Protein AF-A0A6A3GBG6-F1 (afdb_monomer)

Secondary structure (DSSP, 8-state):
------------------------------------------SS--EEEEEEE--TT---TT-SEEEEEEEEEPTT--EEETTPPTT-EEEE-SEEEE-----SS-SEEEEEES-EEEES-EEE--HHHHHTT-SSS----SEEEEEEES--

Sequence (152 aa):
MKFLSTVLAAFALIAATANGSPMLRMEAEGKSKSQQQTQQSSTSSSACNLSGTYKAGTDISSCSSVTIGSLTVPAGVTLDLSKAKSGATITFTGTTTFGTQKWADPLVLLGGSNLSVKGSGTLDGQGAWYWKQGQSIARPVFFRLQNVASST

pLDDT: mean 82.6, std 22.79, range [30.69, 98.75]

Radius of gyration: 26.68 Å; Cα contacts (8 Å, |Δi|>4): 269; chains: 1; bounding box: 63×66×61 Å

Solvent-accessible surface area (backbone atoms only — not comparable to full-atom values): 9528 Å² total; per-residue (Å²): 133,91,81,88,82,89,82,90,79,89,82,82,91,80,90,80,91,79,91,79,86,88,81,85,78,88,80,89,82,87,87,87,85,83,89,81,88,79,92,77,87,85,74,100,60,47,72,40,79,47,56,51,70,58,60,84,85,62,85,46,52,77,22,41,28,38,38,35,34,48,26,35,35,50,54,89,46,49,54,67,41,47,56,37,25,69,59,14,37,38,35,33,63,27,50,33,36,42,43,83,58,79,36,75,62,38,45,28,36,39,23,36,35,41,32,38,62,49,67,85,34,47,80,41,70,55,60,70,70,54,62,76,66,53,83,94,56,57,63,46,45,67,72,41,79,46,80,65,39,84,54,82

Structure (mmCIF, N/CA/C/O backbone):
data_AF-A0A6A3GBG6-F1
#
_entry.id   AF-A0A6A3GBG6-F1
#
loop_
_atom_site.group_PDB
_atom_site.id
_atom_site.type_symbol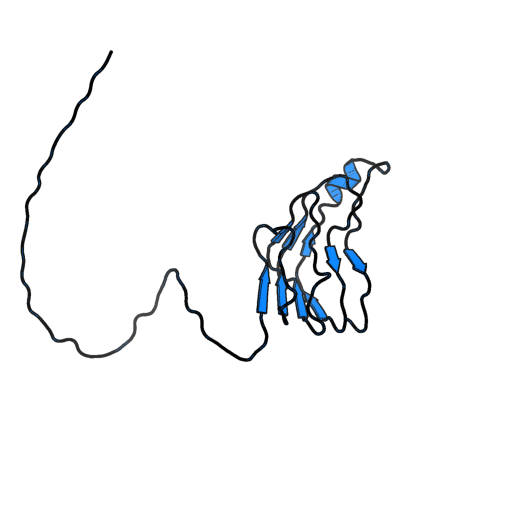
_atom_site.label_atom_id
_atom_site.label_alt_id
_atom_site.label_comp_id
_atom_site.label_asym_id
_atom_site.label_entity_id
_atom_site.label_seq_id
_atom_site.pdbx_PDB_ins_code
_atom_site.Cartn_x
_atom_site.Cartn_y
_atom_site.Cartn_z
_atom_site.occupancy
_atom_site.B_iso_or_equiv
_atom_site.auth_seq_id
_atom_site.auth_comp_id
_atom_site.auth_asym_id
_atom_site.auth_atom_id
_atom_site.pdbx_PDB_model_num
ATOM 1 N N . MET A 1 1 ? -46.906 36.447 -8.304 1.00 40.81 1 MET A N 1
ATOM 2 C CA . MET A 1 1 ? -47.021 37.481 -9.351 1.00 40.81 1 MET A CA 1
ATOM 3 C C . MET A 1 1 ? -45.756 37.454 -10.193 1.00 40.81 1 MET A C 1
ATOM 5 O O . MET A 1 1 ? -44.675 37.370 -9.630 1.00 40.81 1 MET A O 1
ATOM 9 N N . LYS A 1 2 ? -45.919 37.435 -11.519 1.00 45.91 2 LYS A N 1
ATOM 10 C CA . LYS A 1 2 ? -44.868 37.651 -12.525 1.00 45.91 2 LYS A CA 1
ATOM 11 C C . LYS A 1 2 ? -44.296 39.053 -12.362 1.00 45.91 2 LYS A C 1
ATOM 13 O O . LYS A 1 2 ? -45.123 39.946 -12.291 1.00 45.91 2 LYS A O 1
ATOM 18 N N . PHE A 1 3 ? -42.979 39.235 -12.474 1.00 46.62 3 PHE A N 1
ATOM 19 C CA . PHE A 1 3 ? -42.400 40.387 -13.178 1.00 46.62 3 PHE A CA 1
ATOM 20 C C . PHE A 1 3 ? -41.075 39.981 -13.836 1.00 46.62 3 PHE A C 1
ATOM 22 O O . PHE A 1 3 ? -40.112 39.604 -13.176 1.00 46.62 3 PHE A O 1
ATOM 29 N N . LEU A 1 4 ? -41.095 40.007 -15.167 1.00 52.97 4 LEU A N 1
ATOM 30 C CA . LEU A 1 4 ? -39.937 40.028 -16.051 1.00 52.97 4 LEU A CA 1
ATOM 31 C C . LEU A 1 4 ? -39.414 41.469 -16.098 1.00 52.97 4 LEU A C 1
ATOM 33 O O . LEU A 1 4 ? -40.222 42.382 -16.262 1.00 52.97 4 LEU A O 1
ATOM 37 N N . SER A 1 5 ? -38.097 41.667 -16.068 1.00 50.19 5 SER A N 1
ATOM 38 C CA . SER A 1 5 ? -37.482 42.900 -16.575 1.00 50.19 5 SER A CA 1
ATOM 39 C C . SER A 1 5 ? -36.152 42.598 -17.259 1.00 50.19 5 SER A C 1
ATOM 41 O O . SER A 1 5 ? -35.123 42.380 -16.630 1.00 50.19 5 SER A O 1
ATOM 43 N N . THR A 1 6 ? -36.222 42.584 -18.585 1.00 54.91 6 THR A N 1
ATOM 44 C CA . THR A 1 6 ? -35.144 42.762 -19.559 1.00 54.91 6 THR A CA 1
ATOM 45 C C . THR A 1 6 ? -34.595 44.186 -19.514 1.00 54.91 6 THR A C 1
ATOM 47 O O . THR A 1 6 ? -35.384 45.128 -19.572 1.00 54.91 6 THR A O 1
ATOM 50 N N . VAL A 1 7 ? -33.269 44.350 -19.551 1.00 60.38 7 VAL A N 1
ATOM 51 C CA . VAL A 1 7 ? -32.638 45.568 -20.082 1.00 60.38 7 VAL A CA 1
ATOM 52 C C . VAL A 1 7 ? -31.516 45.176 -21.038 1.00 60.38 7 VAL A C 1
ATOM 54 O O . VAL A 1 7 ? -30.558 44.496 -20.681 1.00 60.38 7 VAL A O 1
ATOM 57 N N . LEU A 1 8 ? -31.715 45.611 -22.277 1.00 51.16 8 LEU A N 1
ATOM 58 C CA . LEU A 1 8 ? -30.804 45.617 -23.409 1.00 51.16 8 LEU A CA 1
ATOM 59 C C . LEU A 1 8 ? -29.840 46.801 -23.247 1.00 51.16 8 LEU A C 1
ATOM 61 O O . LEU A 1 8 ? -30.295 47.934 -23.108 1.00 51.16 8 LEU A O 1
ATOM 65 N N . ALA A 1 9 ? -28.532 46.561 -23.313 1.00 57.28 9 ALA A N 1
ATOM 66 C CA . ALA A 1 9 ? -27.540 47.619 -23.476 1.00 57.28 9 ALA A CA 1
ATOM 67 C C . ALA A 1 9 ? -26.606 47.249 -24.632 1.00 57.28 9 ALA A C 1
ATOM 69 O O . ALA A 1 9 ? -25.779 46.347 -24.527 1.00 57.28 9 ALA A O 1
ATOM 70 N N . ALA A 1 10 ? -26.798 47.936 -25.756 1.00 56.72 10 ALA A N 1
ATOM 71 C CA . ALA A 1 10 ? -25.887 47.949 -26.887 1.00 56.72 10 ALA A CA 1
ATOM 72 C C . ALA A 1 10 ? -24.666 48.812 -26.543 1.00 56.72 10 ALA A C 1
ATOM 74 O O . ALA A 1 10 ? -24.840 49.916 -26.033 1.00 56.72 10 ALA A O 1
ATOM 75 N N . PHE A 1 11 ? -23.456 48.351 -26.865 1.00 55.06 11 PHE A N 1
ATOM 76 C CA . PHE A 1 11 ? -22.273 49.211 -26.918 1.00 55.06 11 PHE A CA 1
ATOM 77 C C . PHE A 1 11 ? -21.372 48.856 -28.105 1.00 55.06 11 PHE A C 1
ATOM 79 O O . PHE A 1 11 ? -21.305 47.712 -28.547 1.00 55.06 11 PHE A O 1
ATOM 86 N N . ALA A 1 12 ? -20.785 49.919 -28.648 1.00 56.94 12 ALA A N 1
ATOM 87 C CA . ALA A 1 12 ? -20.337 50.120 -30.017 1.00 56.94 12 ALA A CA 1
ATOM 88 C C . ALA A 1 12 ? -19.118 49.301 -30.473 1.00 56.94 12 ALA A C 1
ATOM 90 O O . ALA A 1 12 ? -18.232 48.962 -29.690 1.00 56.94 12 ALA A O 1
ATOM 91 N N . LEU A 1 13 ? -19.046 49.103 -31.795 1.00 49.81 13 LEU A N 1
ATOM 92 C CA . LEU A 1 13 ? -17.820 48.753 -32.508 1.00 49.81 13 LEU A CA 1
ATOM 93 C C . LEU A 1 13 ? -16.811 49.904 -32.428 1.00 49.81 13 LEU A C 1
ATOM 95 O O . LEU A 1 13 ? -17.133 51.039 -32.778 1.00 49.81 13 LEU A O 1
ATOM 99 N N . ILE A 1 14 ? -15.566 49.575 -32.089 1.00 60.28 14 ILE A N 1
ATOM 100 C CA . ILE A 1 14 ? -14.400 50.396 -32.413 1.00 60.28 14 ILE A CA 1
ATOM 101 C C . ILE A 1 14 ? -13.452 49.510 -33.217 1.00 60.28 14 ILE A C 1
ATOM 103 O O . ILE A 1 14 ? -12.902 48.537 -32.705 1.00 60.28 14 ILE A O 1
ATOM 107 N N . ALA A 1 15 ? -13.302 49.839 -34.497 1.00 57.38 15 ALA A N 1
ATOM 108 C CA . ALA A 1 15 ? -12.241 49.324 -35.342 1.00 57.38 15 ALA A CA 1
ATOM 109 C C . ALA A 1 15 ? -11.001 50.205 -35.154 1.00 57.38 15 ALA A C 1
ATOM 111 O O . ALA A 1 15 ? -11.083 51.424 -35.288 1.00 57.38 15 ALA A O 1
ATOM 112 N N . ALA A 1 16 ? -9.855 49.586 -34.887 1.00 60.31 16 ALA A N 1
ATOM 113 C CA . ALA A 1 16 ? -8.558 50.230 -35.023 1.00 60.31 16 ALA A CA 1
ATOM 114 C C . ALA A 1 16 ? -7.601 49.258 -35.717 1.00 60.31 16 ALA A C 1
ATOM 116 O O . ALA A 1 16 ? -7.248 48.206 -35.188 1.00 60.31 16 ALA A O 1
ATOM 117 N N . THR A 1 17 ? -7.223 49.612 -36.941 1.00 59.56 17 THR A N 1
ATOM 118 C CA . THR A 1 17 ? -6.163 48.979 -37.719 1.00 59.56 17 THR A CA 1
ATOM 119 C C . THR A 1 17 ? -4.814 49.496 -37.233 1.00 59.56 17 THR A C 1
ATOM 121 O O . THR A 1 17 ? -4.572 50.701 -37.285 1.00 59.56 17 THR A O 1
ATOM 124 N N . ALA A 1 18 ? -3.911 48.603 -36.842 1.00 56.75 18 ALA A N 1
ATOM 125 C CA . ALA A 1 18 ? -2.492 48.918 -36.739 1.00 56.75 18 ALA A CA 1
ATOM 126 C C . ALA A 1 18 ? -1.695 47.803 -37.418 1.00 56.75 18 ALA A C 1
ATOM 128 O O . ALA A 1 18 ? -1.544 46.704 -36.891 1.00 56.75 18 ALA A O 1
ATOM 129 N N . ASN A 1 19 ? -1.221 48.103 -38.627 1.00 64.25 19 ASN A N 1
ATOM 130 C CA . ASN A 1 19 ? -0.171 47.350 -39.294 1.00 64.25 19 ASN A CA 1
ATOM 131 C C . ASN A 1 19 ? 1.161 47.816 -38.699 1.00 64.25 19 ASN A C 1
ATOM 133 O O . ASN A 1 19 ? 1.519 48.985 -38.827 1.00 64.25 19 ASN A O 1
ATOM 137 N N . GLY A 1 20 ? 1.880 46.911 -38.044 1.00 47.19 20 GLY A N 1
ATOM 138 C CA . GLY A 1 20 ? 3.190 47.191 -37.472 1.00 47.19 20 GLY A CA 1
ATOM 139 C C . GLY A 1 20 ? 3.912 45.900 -37.112 1.00 47.19 20 GLY A C 1
ATOM 140 O O . GLY A 1 20 ? 3.812 45.422 -35.992 1.00 47.19 20 GLY A O 1
ATOM 141 N N . SER A 1 21 ? 4.629 45.323 -38.075 1.00 59.69 21 SER A N 1
ATOM 142 C CA . SER A 1 21 ? 5.789 44.456 -37.816 1.00 59.69 21 SER A CA 1
ATOM 143 C C . SER A 1 21 ? 7.024 45.343 -37.976 1.00 59.69 21 SER A C 1
ATOM 145 O O . SER A 1 21 ? 7.061 46.080 -38.965 1.00 59.69 21 SER A O 1
ATOM 147 N N . PRO A 1 22 ? 7.999 45.346 -37.044 1.00 55.00 22 PRO A N 1
ATOM 148 C CA . PRO A 1 22 ? 8.891 44.194 -36.853 1.00 55.00 22 PRO A CA 1
ATOM 149 C C . PRO A 1 22 ? 9.391 43.990 -35.399 1.00 55.00 22 PRO A C 1
ATOM 151 O O . PRO A 1 22 ? 9.714 44.945 -34.706 1.00 55.00 22 PRO A O 1
ATOM 154 N N . MET A 1 23 ? 9.563 42.745 -34.949 1.00 44.06 23 MET A N 1
ATOM 155 C CA . MET A 1 23 ? 10.331 42.394 -33.732 1.00 44.06 23 MET A CA 1
ATOM 156 C C . MET A 1 23 ? 11.042 41.065 -34.034 1.00 44.06 23 MET A C 1
ATOM 158 O O . MET A 1 23 ? 10.382 40.060 -34.272 1.00 44.06 23 MET A O 1
ATOM 162 N N . LEU A 1 24 ? 12.342 41.026 -34.350 1.00 42.78 24 LEU A N 1
ATOM 163 C CA . LEU A 1 24 ? 13.504 41.145 -33.454 1.00 42.78 24 LEU A CA 1
ATOM 164 C C . LEU A 1 24 ? 13.379 40.332 -32.150 1.00 42.78 24 LEU A C 1
ATOM 166 O O . LEU A 1 24 ? 12.814 40.789 -31.171 1.00 42.78 24 LEU A O 1
ATOM 170 N N . ARG A 1 25 ? 13.977 39.132 -32.212 1.00 40.09 25 ARG A N 1
ATOM 171 C CA . ARG A 1 25 ? 15.044 38.598 -31.338 1.00 40.09 25 ARG A CA 1
ATOM 172 C C . ARG A 1 25 ? 14.785 38.483 -29.819 1.00 40.09 25 ARG A C 1
ATOM 174 O O . ARG A 1 25 ? 14.626 39.477 -29.130 1.00 40.09 25 ARG A O 1
ATOM 181 N N . MET A 1 26 ? 14.883 37.221 -29.362 1.00 46.47 26 MET A N 1
ATOM 182 C CA . MET A 1 26 ? 15.405 36.698 -28.074 1.00 46.47 26 MET A CA 1
ATOM 183 C C . MET A 1 26 ? 15.961 37.775 -27.120 1.00 46.47 26 MET A C 1
ATOM 185 O O . MET A 1 26 ? 16.794 38.573 -27.532 1.00 46.47 26 MET A O 1
ATOM 189 N N . GLU A 1 27 ? 15.613 37.817 -25.835 1.00 44.88 27 GLU A N 1
ATOM 190 C CA . GLU A 1 27 ? 15.831 36.766 -24.838 1.00 44.88 27 GLU A CA 1
ATOM 191 C C . GLU A 1 27 ? 15.215 37.197 -23.488 1.00 44.88 27 GLU A C 1
ATOM 193 O O . GLU A 1 27 ? 15.070 38.387 -23.223 1.00 44.88 27 GLU A O 1
ATOM 198 N N . ALA A 1 28 ? 14.977 36.201 -22.631 1.00 49.69 28 ALA A N 1
ATOM 199 C CA . ALA A 1 28 ? 14.903 36.276 -21.170 1.00 49.69 28 ALA A CA 1
ATOM 200 C C . ALA A 1 28 ? 13.764 37.080 -20.505 1.00 49.69 28 ALA A C 1
ATOM 202 O O . ALA A 1 28 ? 13.912 38.249 -20.166 1.00 49.69 28 ALA A O 1
ATOM 203 N N . GLU A 1 29 ? 12.720 36.357 -20.085 1.00 35.56 29 GLU A N 1
ATOM 204 C CA . GLU A 1 29 ? 12.050 36.647 -18.814 1.00 35.56 29 GLU A CA 1
ATOM 205 C C . GLU A 1 29 ? 11.916 35.377 -17.972 1.00 35.56 29 GLU A C 1
ATOM 207 O O . GLU A 1 29 ? 11.398 34.343 -18.398 1.00 35.56 29 GLU A O 1
ATOM 212 N N . GLY A 1 30 ? 12.413 35.476 -16.741 1.00 41.53 30 GLY A N 1
ATOM 213 C CA . GLY A 1 30 ? 12.043 34.585 -15.663 1.00 41.53 30 GLY A CA 1
ATOM 214 C C . GLY A 1 30 ? 10.716 35.011 -15.036 1.00 41.53 30 GLY A C 1
ATOM 215 O O . GLY A 1 30 ? 10.413 36.195 -14.942 1.00 41.53 30 GLY A O 1
ATOM 216 N N . LYS A 1 31 ? 10.035 34.002 -14.479 1.00 33.22 31 LYS A N 1
ATOM 217 C CA . LYS A 1 31 ? 8.998 34.038 -13.430 1.00 33.22 31 LYS A CA 1
ATOM 218 C C . LYS A 1 31 ? 7.535 33.822 -13.868 1.00 33.22 31 LYS A C 1
ATOM 220 O O . LYS A 1 31 ? 6.800 34.735 -14.197 1.00 33.22 31 LYS A O 1
ATOM 225 N N . SER A 1 32 ? 7.104 32.607 -13.513 1.00 34.56 32 SER A N 1
ATOM 226 C CA . SER A 1 32 ? 5.818 32.221 -12.905 1.00 34.56 32 SER A CA 1
ATOM 227 C C . SER A 1 32 ? 4.573 31.945 -13.752 1.00 34.56 32 SER A C 1
ATOM 229 O O . SER A 1 32 ? 3.994 32.822 -14.374 1.00 34.56 32 SER A O 1
ATOM 231 N N . LYS A 1 33 ? 4.056 30.750 -13.420 1.00 34.00 33 LYS A N 1
ATOM 232 C CA . LYS A 1 33 ? 2.660 30.308 -13.274 1.00 34.00 33 LYS A CA 1
ATOM 233 C C . LYS A 1 33 ? 1.962 29.666 -14.485 1.00 34.00 33 LYS A C 1
ATOM 235 O O . LYS A 1 33 ? 1.479 30.331 -15.384 1.00 34.00 33 LYS A O 1
ATOM 240 N N . SER A 1 34 ? 1.758 28.355 -14.293 1.00 30.69 34 SER A N 1
ATOM 241 C CA . SER A 1 34 ? 0.496 27.616 -14.472 1.00 30.69 34 SER A CA 1
ATOM 242 C C . SER A 1 34 ? 0.169 26.998 -15.836 1.00 30.69 34 SER A C 1
ATOM 244 O O . SER A 1 34 ? -0.208 27.686 -16.769 1.00 30.69 34 SER A O 1
ATOM 246 N N . GLN A 1 35 ? 0.149 25.657 -15.801 1.00 38.81 35 GLN A N 1
ATOM 247 C CA . GLN A 1 35 ? -0.738 24.713 -16.502 1.00 38.81 35 GLN A CA 1
ATOM 248 C C . GLN A 1 35 ? -0.707 24.666 -18.042 1.00 38.81 35 GLN A C 1
ATOM 250 O O . GLN A 1 35 ? -1.284 25.506 -18.712 1.00 38.81 35 GLN A O 1
ATOM 255 N N . GLN A 1 36 ? -0.183 23.558 -18.586 1.00 30.84 36 GLN A N 1
ATOM 256 C CA . GLN A 1 36 ? -0.962 22.436 -19.159 1.00 30.84 36 GLN A CA 1
ATOM 257 C C . GLN A 1 36 ? -0.177 21.718 -20.281 1.00 30.84 36 GLN A C 1
ATOM 259 O O . GLN A 1 36 ? 0.315 22.348 -21.203 1.00 30.84 36 GLN A O 1
ATOM 264 N N . GLN A 1 37 ? -0.108 20.382 -20.168 1.00 46.97 37 GLN A N 1
ATOM 265 C CA . GLN A 1 37 ? 0.243 19.364 -21.180 1.00 46.97 37 GLN A CA 1
ATOM 266 C C . GLN A 1 37 ? 1.516 19.530 -22.032 1.00 46.97 37 GLN A C 1
ATOM 268 O O . GLN A 1 37 ? 1.570 20.308 -22.978 1.00 46.97 37 GLN A O 1
ATOM 273 N N . THR A 1 38 ? 2.451 18.586 -21.869 1.00 30.80 38 THR A N 1
ATOM 274 C CA . THR A 1 38 ? 3.191 18.044 -23.021 1.00 30.80 38 THR A CA 1
ATOM 275 C C . THR A 1 38 ? 3.568 16.583 -22.770 1.00 30.80 38 THR A C 1
ATOM 277 O O . THR A 1 38 ? 4.261 16.254 -21.810 1.00 30.80 38 THR A O 1
ATOM 280 N N . GLN A 1 39 ? 3.055 15.699 -23.628 1.00 64.75 39 GLN A N 1
ATOM 281 C CA . GLN A 1 39 ? 3.606 14.368 -23.872 1.00 64.75 39 GLN A CA 1
ATOM 282 C C . GLN A 1 39 ? 5.015 14.529 -24.453 1.00 64.75 39 GLN A C 1
ATOM 284 O O . GLN A 1 39 ? 5.149 15.218 -25.459 1.00 64.75 39 GLN A O 1
ATOM 289 N N . GLN A 1 40 ? 6.034 13.855 -23.905 1.00 46.06 40 GLN A N 1
ATOM 290 C CA . GLN A 1 40 ? 7.222 13.531 -24.701 1.00 46.06 40 GLN A CA 1
ATOM 291 C C . GLN A 1 40 ? 7.936 12.253 -24.221 1.00 46.06 40 GLN A C 1
ATOM 293 O O . GLN A 1 40 ? 8.510 12.189 -23.138 1.00 46.06 40 GLN A O 1
ATOM 298 N N . SER A 1 41 ? 7.828 11.244 -25.086 1.00 49.19 41 SER A N 1
ATOM 299 C CA . SER A 1 41 ? 8.601 10.012 -25.316 1.00 49.19 41 SER A CA 1
ATOM 300 C C . SER A 1 41 ? 10.114 10.119 -25.029 1.00 49.19 41 SER A C 1
ATOM 302 O O . SER A 1 41 ? 10.671 11.200 -25.144 1.00 49.19 41 SER A O 1
ATOM 304 N N . SER A 1 42 ? 10.921 9.080 -24.779 1.00 44.22 42 SER A N 1
ATOM 305 C CA . SER A 1 42 ? 10.753 7.632 -24.600 1.00 44.22 42 SER A CA 1
ATOM 306 C C . SER A 1 42 ? 12.135 7.037 -24.280 1.00 44.22 42 SER A C 1
ATOM 308 O O . SER A 1 42 ? 13.023 7.085 -25.127 1.00 44.22 42 SER A O 1
ATOM 310 N N . THR A 1 43 ? 12.262 6.376 -23.132 1.00 39.09 43 THR A N 1
ATOM 311 C CA . THR A 1 43 ? 13.064 5.151 -22.983 1.00 39.09 43 THR A CA 1
ATOM 312 C C . THR A 1 43 ? 12.109 4.171 -22.308 1.00 39.09 43 THR A C 1
ATOM 314 O O . THR A 1 43 ? 11.521 4.504 -21.283 1.00 39.09 43 THR A O 1
ATOM 317 N N . SER A 1 44 ? 11.798 3.051 -22.961 1.00 54.09 44 SER A N 1
ATOM 318 C CA . SER A 1 44 ? 10.568 2.266 -22.772 1.00 54.09 44 SER A CA 1
ATOM 319 C C . SER A 1 44 ? 10.436 1.583 -21.400 1.00 54.09 44 SER A C 1
ATOM 321 O O . SER A 1 44 ? 10.652 0.379 -21.256 1.00 54.09 44 SER A O 1
ATOM 323 N N . SER A 1 45 ? 10.018 2.355 -20.401 1.00 59.53 45 SER A N 1
ATOM 324 C CA . SER A 1 45 ? 9.605 1.903 -19.077 1.00 59.53 45 SER A CA 1
ATOM 325 C C . SER A 1 45 ? 8.431 2.790 -18.622 1.00 59.53 45 SER A C 1
A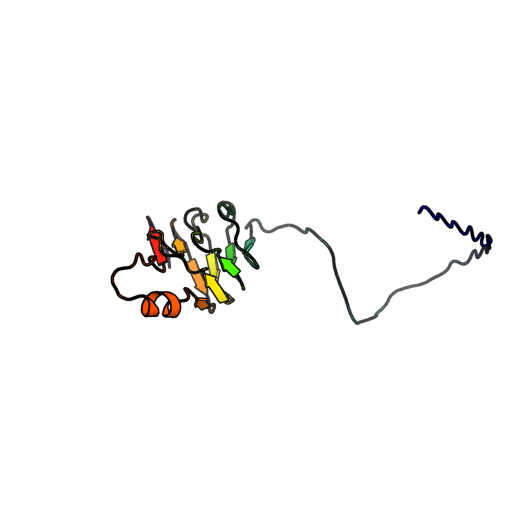TOM 327 O O . SER A 1 45 ? 8.621 3.964 -18.309 1.00 59.53 45 SER A O 1
ATOM 329 N N . SER A 1 46 ? 7.200 2.278 -18.666 1.00 86.88 46 SER A N 1
ATOM 330 C CA . SER A 1 46 ? 5.974 2.990 -18.271 1.00 86.88 46 SER A CA 1
ATOM 331 C C . SER A 1 46 ? 6.000 3.303 -16.773 1.00 86.88 46 SER A C 1
ATOM 333 O O . SER A 1 46 ? 5.883 2.403 -15.942 1.00 86.88 46 SER A O 1
ATOM 335 N N . ALA A 1 47 ? 6.174 4.576 -16.427 1.00 94.75 47 ALA A N 1
ATOM 336 C CA . ALA A 1 47 ? 6.095 5.061 -15.055 1.00 94.75 47 ALA A CA 1
ATOM 337 C C . ALA A 1 47 ? 4.660 5.486 -14.718 1.00 94.75 47 ALA A C 1
ATOM 339 O O . ALA A 1 47 ? 4.033 6.224 -15.477 1.00 94.75 47 ALA A O 1
ATOM 340 N N . CYS A 1 48 ? 4.159 5.058 -13.563 1.00 96.75 48 CYS A N 1
ATOM 341 C CA . CYS A 1 48 ? 2.814 5.350 -13.079 1.00 96.75 48 CYS A CA 1
ATOM 342 C C . CYS A 1 48 ? 2.890 6.100 -11.750 1.00 96.75 48 CYS A C 1
ATOM 344 O O . CYS A 1 48 ? 3.662 5.735 -10.867 1.00 96.75 48 CYS A O 1
ATOM 346 N N . ASN A 1 49 ? 2.095 7.159 -11.601 1.00 97.12 49 ASN A N 1
ATOM 347 C CA . ASN A 1 49 ? 2.013 7.940 -10.368 1.00 97.12 49 ASN A CA 1
ATOM 348 C C . ASN A 1 49 ? 0.595 7.862 -9.804 1.00 97.12 49 ASN A C 1
ATOM 350 O O . ASN A 1 49 ? -0.360 8.213 -10.495 1.00 97.12 49 ASN A O 1
ATOM 354 N N . LEU A 1 50 ? 0.470 7.424 -8.551 1.00 97.75 50 LEU A N 1
ATOM 355 C CA . LEU A 1 50 ? -0.791 7.346 -7.819 1.00 97.75 50 LEU A CA 1
ATOM 356 C C . LEU A 1 50 ? -0.807 8.414 -6.717 1.00 97.75 50 LEU A C 1
ATOM 358 O O . LEU A 1 50 ? 0.059 8.427 -5.839 1.00 97.75 50 LEU A O 1
ATOM 362 N N . SER A 1 51 ? -1.794 9.309 -6.754 1.00 97.75 51 SER A N 1
ATOM 363 C CA . SER A 1 51 ? -2.016 10.346 -5.739 1.00 97.75 51 SER A CA 1
ATOM 364 C C . SER A 1 51 ? -3.492 10.756 -5.678 1.00 97.75 51 SER A C 1
ATOM 366 O O . SER A 1 51 ? -4.288 10.396 -6.547 1.00 97.75 51 SER A O 1
ATOM 368 N N . GLY A 1 52 ? -3.881 11.495 -4.636 1.00 98.25 52 GLY A N 1
ATOM 369 C CA . GLY A 1 52 ? -5.267 11.923 -4.437 1.00 98.25 52 GLY A CA 1
ATOM 370 C C . GLY A 1 52 ? -6.136 10.785 -3.908 1.00 98.25 52 GLY A C 1
ATOM 371 O O . GLY A 1 52 ? -5.754 10.122 -2.954 1.00 98.25 52 GLY A O 1
ATOM 372 N N . THR A 1 53 ? -7.308 10.543 -4.492 1.00 98.38 53 THR A N 1
ATOM 373 C CA . THR A 1 53 ? -8.194 9.447 -4.064 1.00 98.38 53 THR A CA 1
ATOM 374 C C . THR A 1 53 ? -7.987 8.215 -4.936 1.00 98.38 53 THR A C 1
ATOM 376 O O . THR A 1 53 ? -8.167 8.273 -6.154 1.00 98.38 53 THR A O 1
ATOM 379 N N . TYR A 1 54 ? -7.662 7.085 -4.311 1.00 98.50 54 TYR A N 1
ATOM 380 C CA . TYR A 1 54 ? -7.505 5.813 -5.002 1.00 98.50 54 TYR A CA 1
ATOM 381 C C . TYR A 1 54 ? -8.835 5.334 -5.590 1.00 98.50 54 TYR A C 1
ATOM 383 O O . TYR A 1 54 ? -9.882 5.394 -4.940 1.00 98.50 54 TYR A O 1
ATOM 391 N N . LYS A 1 55 ? -8.784 4.822 -6.822 1.00 97.56 55 LYS A N 1
ATOM 392 C CA . LYS A 1 55 ? -9.914 4.164 -7.478 1.00 97.56 55 LYS A CA 1
ATOM 393 C C . LYS A 1 55 ? -9.663 2.662 -7.502 1.00 97.56 55 LYS A C 1
ATOM 395 O O . LYS A 1 55 ? -8.634 2.216 -8.011 1.00 97.56 55 LYS A O 1
ATOM 400 N N . ALA A 1 56 ? -10.609 1.893 -6.971 1.00 96.00 56 ALA A N 1
ATOM 401 C CA . ALA A 1 56 ? -10.566 0.439 -7.063 1.00 96.00 56 ALA A CA 1
ATOM 402 C C . ALA A 1 56 ? -10.456 0.002 -8.534 1.00 96.00 56 ALA A C 1
ATOM 404 O O . ALA A 1 56 ? -11.116 0.573 -9.403 1.00 96.00 56 ALA A O 1
ATOM 405 N N . GLY A 1 57 ? -9.604 -0.988 -8.807 1.00 93.69 57 GLY A N 1
ATOM 406 C CA . GLY A 1 57 ? -9.351 -1.472 -10.166 1.00 93.69 57 GLY A CA 1
ATOM 407 C C . GLY A 1 57 ? -8.386 -0.615 -10.992 1.00 93.69 57 GLY A C 1
ATOM 408 O O . GLY A 1 57 ? -8.308 -0.813 -12.201 1.00 93.69 57 GLY A O 1
ATOM 409 N N . THR A 1 58 ? -7.651 0.319 -10.374 1.00 95.94 58 THR A N 1
ATOM 410 C CA . THR A 1 58 ? -6.558 1.036 -11.053 1.00 95.94 58 THR A CA 1
ATOM 411 C C . THR A 1 58 ? -5.551 0.029 -11.612 1.00 95.94 58 THR A C 1
ATOM 413 O O . THR A 1 58 ? -4.968 -0.747 -10.856 1.00 95.94 58 THR A O 1
ATOM 416 N N . ASP A 1 59 ? -5.346 0.043 -12.928 1.00 95.44 59 ASP A N 1
ATOM 417 C CA . ASP A 1 59 ? -4.434 -0.881 -13.597 1.00 95.44 59 ASP A CA 1
ATOM 418 C C . ASP A 1 59 ? -2.992 -0.365 -13.552 1.00 95.44 59 ASP A C 1
ATOM 420 O O . ASP A 1 59 ? -2.687 0.723 -14.042 1.00 95.44 59 ASP A O 1
ATOM 424 N N . ILE A 1 60 ? -2.107 -1.172 -12.968 1.00 96.00 60 ILE A N 1
ATOM 425 C CA . ILE A 1 60 ? -0.664 -0.918 -12.901 1.00 96.00 60 ILE A CA 1
ATOM 426 C C . ILE A 1 60 ? 0.161 -1.983 -13.640 1.00 96.00 60 ILE A C 1
ATOM 428 O O . ILE A 1 60 ? 1.387 -2.004 -13.539 1.00 96.00 60 ILE A O 1
ATOM 432 N N . SER A 1 61 ? -0.493 -2.884 -14.376 1.00 95.81 61 SER A N 1
ATOM 433 C CA . SER A 1 61 ? 0.136 -4.072 -14.969 1.00 95.81 61 SER A CA 1
ATOM 434 C C . SER A 1 61 ? 1.148 -3.765 -16.065 1.00 95.81 61 SER A C 1
ATOM 436 O O . SER A 1 61 ? 2.083 -4.533 -16.294 1.00 95.81 61 SER A O 1
ATOM 438 N N . SER A 1 62 ? 1.014 -2.610 -16.713 1.00 95.25 62 SER A N 1
ATOM 439 C CA . SER A 1 62 ? 1.992 -2.131 -17.683 1.00 95.25 62 SER A CA 1
ATOM 440 C C . SER A 1 62 ? 3.149 -1.372 -17.030 1.00 95.25 62 SER A C 1
ATOM 442 O O . SER A 1 62 ? 4.186 -1.200 -17.668 1.00 95.25 62 SER A O 1
ATOM 444 N N . CYS A 1 63 ? 3.024 -0.939 -15.774 1.00 96.12 63 CYS A N 1
ATOM 445 C CA . CYS A 1 63 ? 3.954 -0.015 -15.137 1.00 96.12 63 CYS A CA 1
ATOM 446 C C . CYS A 1 63 ? 5.239 -0.725 -14.689 1.00 96.12 63 CYS A C 1
ATOM 448 O O . CYS A 1 63 ? 5.209 -1.623 -13.854 1.00 96.12 63 CYS A O 1
ATOM 450 N N . SER A 1 64 ? 6.392 -0.299 -15.201 1.00 96.69 64 SER A N 1
ATOM 451 C CA . SER A 1 64 ? 7.705 -0.733 -14.698 1.00 96.69 64 SER A CA 1
ATOM 452 C C . SER A 1 64 ? 8.120 0.004 -13.426 1.00 96.69 64 SER A C 1
ATOM 454 O O . SER A 1 64 ? 8.967 -0.473 -12.675 1.00 96.69 64 SER A O 1
ATOM 456 N N . SER A 1 65 ? 7.541 1.176 -13.177 1.00 97.25 65 SER A N 1
ATOM 457 C CA . SER A 1 65 ? 7.686 1.888 -11.915 1.00 97.25 65 SER A CA 1
ATOM 458 C C . SER A 1 65 ? 6.346 2.462 -11.479 1.00 97.25 65 SER A C 1
ATOM 460 O O . SER A 1 65 ? 5.583 2.981 -12.293 1.00 97.25 65 SER A O 1
ATOM 462 N N . VAL A 1 66 ? 6.049 2.351 -10.189 1.00 98.00 66 VAL A N 1
ATOM 463 C CA . VAL A 1 66 ? 4.832 2.873 -9.569 1.00 98.00 66 VAL A CA 1
ATOM 464 C C . VAL A 1 66 ? 5.246 3.737 -8.390 1.00 98.00 66 VAL A C 1
ATOM 466 O O . VAL A 1 66 ? 5.790 3.236 -7.412 1.00 98.00 66 VAL A O 1
ATOM 469 N N . THR A 1 67 ? 4.984 5.033 -8.465 1.00 98.12 67 THR A N 1
ATOM 470 C CA . THR A 1 67 ? 5.216 5.967 -7.362 1.00 98.12 67 THR A CA 1
ATOM 471 C C . THR A 1 67 ? 3.887 6.288 -6.695 1.00 98.12 67 THR A C 1
ATOM 473 O O . THR A 1 67 ? 2.949 6.742 -7.347 1.00 98.12 67 THR A O 1
ATOM 476 N N . ILE A 1 68 ? 3.805 6.054 -5.391 1.00 98.44 68 ILE A N 1
ATOM 477 C CA . ILE A 1 68 ? 2.619 6.269 -4.567 1.00 98.44 68 ILE A CA 1
ATOM 478 C C . ILE A 1 68 ? 2.919 7.440 -3.634 1.00 98.44 68 ILE A C 1
ATOM 480 O O . ILE A 1 68 ? 3.708 7.326 -2.694 1.00 98.44 68 ILE A O 1
ATOM 484 N N . GLY A 1 69 ? 2.327 8.591 -3.947 1.00 97.62 69 GLY A N 1
ATOM 485 C CA . GLY A 1 69 ? 2.488 9.823 -3.180 1.00 97.62 69 GLY A CA 1
ATOM 486 C C . GLY A 1 69 ? 1.494 9.918 -2.025 1.00 97.62 69 GLY A C 1
ATOM 487 O O . GLY A 1 69 ? 1.159 8.928 -1.378 1.00 97.62 69 GLY A O 1
ATOM 488 N N . SER A 1 70 ? 0.997 11.130 -1.775 1.00 98.19 70 SER A N 1
ATOM 489 C CA . SER A 1 70 ? -0.137 11.330 -0.871 1.00 98.19 70 SER A CA 1
ATOM 490 C C . SER A 1 70 ? -1.403 10.756 -1.503 1.00 98.19 70 SER A C 1
ATOM 492 O O . SER A 1 70 ? -1.877 11.265 -2.524 1.00 98.19 70 SER A O 1
ATOM 494 N N . LEU A 1 71 ? -1.924 9.684 -0.911 1.00 98.69 71 LEU A N 1
ATOM 495 C CA . LEU A 1 71 ? -3.028 8.898 -1.451 1.00 98.69 71 LEU A CA 1
ATOM 496 C C . LEU A 1 71 ? -4.050 8.600 -0.346 1.00 98.69 71 LEU A C 1
ATOM 498 O O . LEU A 1 71 ? -3.698 8.240 0.769 1.00 98.69 71 LEU A O 1
ATOM 502 N N . THR A 1 72 ? -5.334 8.711 -0.652 1.00 98.75 72 THR A N 1
ATOM 503 C CA . THR A 1 72 ? -6.431 8.297 0.220 1.00 98.75 72 THR A CA 1
ATOM 504 C C . THR A 1 72 ? -7.115 7.093 -0.398 1.00 98.75 72 THR A C 1
ATOM 506 O O . THR A 1 72 ? -7.694 7.188 -1.481 1.00 98.75 72 THR A O 1
ATOM 509 N N . VAL A 1 73 ? -7.065 5.964 0.296 1.00 98.75 73 VAL A N 1
ATOM 510 C CA . VAL A 1 73 ? -7.773 4.743 -0.079 1.00 98.75 73 VAL A CA 1
ATOM 511 C C . VAL A 1 73 ? -9.141 4.758 0.609 1.00 98.75 73 VAL A C 1
ATOM 513 O O . VAL A 1 73 ? -9.187 4.870 1.837 1.00 98.75 73 VAL A O 1
ATOM 516 N N . PRO A 1 74 ? -10.261 4.698 -0.137 1.00 98.62 74 PRO A N 1
ATOM 517 C CA . PRO A 1 74 ? -11.595 4.712 0.460 1.00 98.62 74 PRO A CA 1
ATOM 518 C C . PRO A 1 74 ? -11.824 3.566 1.457 1.00 98.62 74 PRO A C 1
ATOM 520 O O . PRO A 1 74 ? -11.160 2.533 1.408 1.00 98.62 74 PRO A O 1
ATOM 523 N N . ALA A 1 75 ? -12.787 3.743 2.363 1.00 98.19 75 ALA A N 1
ATOM 524 C CA . ALA A 1 75 ? -13.181 2.696 3.301 1.00 98.19 75 ALA A CA 1
ATOM 525 C C . ALA A 1 75 ? -13.697 1.457 2.546 1.00 98.19 75 ALA A C 1
ATOM 527 O O . ALA A 1 75 ? -14.434 1.593 1.569 1.00 98.19 75 ALA A O 1
ATOM 528 N N . GLY A 1 76 ? -13.279 0.266 2.980 1.00 97.62 76 GLY A N 1
ATOM 529 C CA . GLY A 1 76 ? -13.675 -0.990 2.335 1.00 97.62 76 GLY A CA 1
ATOM 530 C C . GLY A 1 76 ? -13.026 -1.237 0.971 1.00 97.62 76 GLY A C 1
ATOM 531 O O . GLY A 1 76 ? -13.501 -2.085 0.220 1.00 97.62 76 GLY A O 1
ATOM 532 N N . VAL A 1 77 ? -11.971 -0.490 0.628 1.00 98.38 77 VAL A N 1
ATOM 533 C CA . VAL A 1 77 ? -11.205 -0.665 -0.611 1.00 98.38 77 VAL A CA 1
ATOM 534 C C . VAL A 1 77 ? -9.770 -1.057 -0.283 1.00 98.38 77 VAL A C 1
ATOM 536 O O . VAL A 1 77 ? -9.128 -0.464 0.582 1.00 98.38 77 VAL A O 1
ATOM 539 N N . THR A 1 78 ? -9.255 -2.053 -1.002 1.00 98.50 78 THR A N 1
ATOM 540 C CA . THR A 1 78 ? -7.852 -2.472 -0.927 1.00 98.50 78 THR A CA 1
ATOM 541 C C . THR A 1 78 ? -7.035 -1.677 -1.937 1.00 98.50 78 THR A C 1
ATOM 543 O O . THR A 1 78 ? -7.426 -1.563 -3.100 1.00 98.50 78 THR A O 1
ATOM 546 N N . LEU A 1 79 ? -5.875 -1.166 -1.523 1.00 98.56 79 LEU A N 1
ATOM 547 C CA . LEU A 1 79 ? -4.831 -0.749 -2.455 1.00 98.56 79 LEU A CA 1
ATOM 548 C C . LEU A 1 79 ? -4.241 -2.007 -3.100 1.00 98.56 79 LEU A C 1
ATOM 550 O O . LEU A 1 79 ? -3.400 -2.687 -2.506 1.00 98.56 79 LEU A O 1
ATOM 554 N N . ASP A 1 80 ? -4.742 -2.341 -4.287 1.00 98.25 80 ASP A N 1
ATOM 555 C CA . ASP A 1 80 ? -4.365 -3.553 -5.003 1.00 98.25 80 ASP A CA 1
ATOM 556 C C . ASP A 1 80 ? -3.134 -3.305 -5.882 1.00 98.25 80 ASP A C 1
ATOM 558 O O . ASP A 1 80 ? -3.188 -2.601 -6.892 1.00 98.25 80 ASP A O 1
ATOM 562 N N . LEU A 1 81 ? -2.015 -3.890 -5.464 1.00 98.06 81 LEU A N 1
ATOM 563 C CA . LEU A 1 81 ? -0.736 -3.913 -6.165 1.00 98.06 81 LEU A CA 1
ATOM 564 C C . LEU A 1 81 ? -0.394 -5.331 -6.657 1.00 98.06 81 LEU A C 1
ATOM 566 O O . LEU A 1 81 ? 0.729 -5.575 -7.093 1.00 98.06 81 LEU A O 1
ATOM 570 N N . SER A 1 82 ? -1.339 -6.278 -6.593 1.00 97.06 82 SER A N 1
ATOM 571 C CA . SER A 1 82 ? -1.125 -7.690 -6.956 1.00 97.06 82 SER A CA 1
ATOM 572 C C . SER A 1 82 ? -0.819 -7.913 -8.431 1.00 97.06 82 SER A C 1
ATOM 574 O O . SER A 1 82 ? -0.214 -8.917 -8.801 1.00 97.06 82 SER A O 1
ATOM 576 N N . LYS A 1 83 ? -1.235 -6.967 -9.274 1.00 94.06 83 LYS A N 1
ATOM 577 C CA . LYS A 1 83 ? -1.026 -6.993 -10.722 1.00 94.06 83 LYS A CA 1
ATOM 578 C C . LYS A 1 83 ? 0.180 -6.172 -11.157 1.00 94.06 83 LYS A C 1
ATOM 580 O O . LYS A 1 83 ? 0.282 -5.855 -12.337 1.00 94.06 83 LYS A O 1
ATOM 585 N N . ALA A 1 84 ? 1.069 -5.791 -10.239 1.00 95.19 84 ALA A N 1
ATOM 586 C CA . ALA A 1 84 ? 2.298 -5.101 -10.603 1.00 95.19 84 ALA A CA 1
ATOM 587 C C . ALA A 1 84 ? 3.098 -5.928 -11.622 1.00 95.19 84 ALA A C 1
ATOM 589 O O . ALA A 1 84 ? 3.218 -7.151 -11.507 1.00 95.19 84 ALA A O 1
ATOM 590 N N . LYS A 1 85 ? 3.656 -5.251 -12.629 1.00 95.94 85 LYS A N 1
ATOM 591 C CA . LYS A 1 85 ? 4.519 -5.890 -13.624 1.00 95.94 85 LYS A CA 1
ATOM 592 C C . LYS A 1 85 ? 5.695 -6.581 -12.923 1.00 95.94 85 LYS A C 1
ATOM 594 O O . LYS A 1 85 ? 6.319 -5.994 -12.044 1.00 95.94 85 LYS A O 1
ATOM 599 N N . SER A 1 86 ? 6.049 -7.798 -13.336 1.00 96.81 86 SER A N 1
ATOM 600 C CA . SER A 1 86 ? 7.268 -8.443 -12.825 1.00 96.81 86 SER A CA 1
ATOM 601 C C . SER A 1 86 ? 8.491 -7.559 -13.096 1.00 96.81 86 SER A C 1
ATOM 603 O O . SER A 1 86 ? 8.625 -7.014 -14.194 1.00 96.81 86 SER A O 1
ATOM 605 N N . GLY A 1 87 ? 9.384 -7.420 -12.116 1.00 97.06 87 GLY A N 1
ATOM 606 C CA . GLY A 1 87 ? 10.519 -6.495 -12.213 1.00 97.06 87 GLY A CA 1
ATOM 607 C C . GLY A 1 87 ? 10.191 -5.044 -11.838 1.00 97.06 87 GLY A C 1
ATOM 608 O O . GLY A 1 87 ? 11.076 -4.191 -11.909 1.00 97.06 87 GLY A O 1
ATOM 609 N N . ALA A 1 88 ? 8.936 -4.721 -11.498 1.00 97.88 88 ALA A N 1
ATOM 610 C CA . ALA A 1 88 ? 8.550 -3.344 -11.221 1.00 97.88 88 ALA A CA 1
ATOM 611 C C . ALA A 1 88 ? 9.116 -2.823 -9.899 1.00 97.88 88 ALA A C 1
ATOM 613 O O . ALA A 1 88 ? 9.214 -3.533 -8.897 1.00 97.88 88 ALA A O 1
ATOM 614 N N . THR A 1 89 ? 9.414 -1.526 -9.886 1.00 98.38 89 THR A N 1
ATOM 615 C CA . THR A 1 89 ? 9.739 -0.795 -8.659 1.00 98.38 89 THR A CA 1
ATOM 616 C C . THR A 1 89 ? 8.511 -0.051 -8.150 1.00 98.38 89 THR A C 1
ATOM 618 O O . THR A 1 89 ? 7.987 0.817 -8.844 1.00 98.38 89 THR A O 1
ATOM 621 N N . ILE A 1 90 ? 8.081 -0.333 -6.926 1.00 98.44 90 ILE A N 1
ATOM 622 C CA . ILE A 1 90 ? 6.998 0.373 -6.238 1.00 98.44 90 ILE A CA 1
ATOM 623 C C . ILE A 1 90 ? 7.628 1.265 -5.168 1.00 98.44 90 ILE A C 1
ATOM 625 O O . ILE A 1 90 ? 8.389 0.792 -4.328 1.00 98.44 90 ILE A O 1
ATOM 629 N N . THR A 1 91 ? 7.348 2.567 -5.205 1.00 98.62 91 THR A N 1
ATOM 630 C CA . THR A 1 91 ? 7.932 3.548 -4.283 1.00 98.62 91 THR A CA 1
ATOM 631 C C . THR A 1 91 ? 6.855 4.335 -3.549 1.00 98.62 91 THR A C 1
ATOM 633 O O . THR A 1 91 ? 6.112 5.081 -4.178 1.00 98.62 91 THR A O 1
ATOM 636 N N . PHE A 1 92 ? 6.805 4.232 -2.221 1.00 98.62 92 PHE A N 1
ATOM 637 C CA . PHE A 1 92 ? 5.945 5.064 -1.372 1.00 98.62 92 PHE A CA 1
ATOM 638 C C . PHE A 1 92 ? 6.693 6.325 -0.922 1.00 98.62 92 PHE A C 1
ATOM 640 O O . PHE A 1 92 ? 7.736 6.232 -0.274 1.00 98.62 92 PHE A O 1
ATOM 647 N N . THR A 1 93 ? 6.184 7.512 -1.250 1.00 97.75 93 THR A N 1
ATOM 648 C CA . THR A 1 93 ? 6.874 8.788 -0.971 1.00 97.75 93 THR A CA 1
ATOM 649 C C . THR A 1 93 ? 6.109 9.722 -0.037 1.00 97.75 93 THR A C 1
ATOM 651 O O . THR A 1 93 ? 6.741 10.498 0.674 1.00 97.75 93 THR A O 1
ATOM 654 N N . GLY A 1 94 ? 4.775 9.654 -0.017 1.00 95.38 94 GLY A N 1
ATOM 655 C CA . GLY A 1 94 ? 3.912 10.485 0.832 1.00 95.38 94 GLY A CA 1
ATOM 656 C C . GLY A 1 94 ? 3.179 9.687 1.909 1.00 95.38 94 GLY A C 1
ATOM 657 O O . GLY A 1 94 ? 3.579 8.576 2.256 1.00 95.38 94 GLY A O 1
ATOM 658 N N . THR A 1 95 ? 2.081 10.244 2.422 1.00 98.62 95 THR A N 1
ATOM 659 C CA . THR A 1 95 ? 1.185 9.529 3.343 1.00 98.62 95 THR A CA 1
ATOM 660 C C . THR A 1 95 ? 0.046 8.881 2.565 1.00 98.62 95 THR A C 1
ATOM 662 O O . THR A 1 95 ? -0.751 9.570 1.930 1.00 98.62 95 THR A O 1
ATOM 665 N N . THR A 1 96 ? -0.045 7.555 2.632 1.00 98.69 96 THR A N 1
ATOM 666 C CA . THR A 1 96 ? -1.209 6.798 2.166 1.00 98.69 96 THR A CA 1
ATOM 667 C C . THR A 1 96 ? -2.140 6.533 3.343 1.00 98.69 96 THR A C 1
ATOM 669 O O . THR A 1 96 ? -1.782 5.763 4.228 1.00 98.69 96 THR A O 1
ATOM 672 N N . THR A 1 97 ? -3.322 7.142 3.362 1.00 98.75 97 THR A N 1
ATOM 673 C CA . THR A 1 97 ? -4.312 6.972 4.438 1.00 98.75 97 THR A CA 1
ATOM 67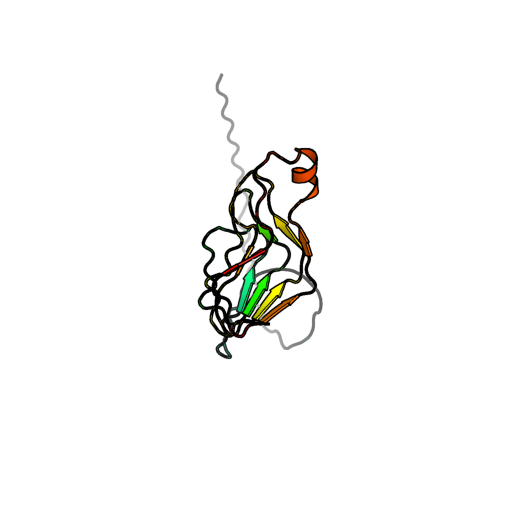4 C C . THR A 1 97 ? -5.444 6.055 3.992 1.00 98.75 97 THR A C 1
ATOM 676 O O . THR A 1 97 ? -5.987 6.225 2.900 1.00 98.75 97 THR A O 1
ATOM 679 N N . PHE A 1 98 ? -5.842 5.117 4.851 1.00 98.75 98 PHE A N 1
ATOM 680 C CA . PHE A 1 98 ? -6.924 4.169 4.577 1.00 98.75 98 PHE A CA 1
ATOM 681 C C . PHE A 1 98 ? -8.189 4.536 5.352 1.00 98.75 98 PHE A C 1
ATOM 683 O O . PHE A 1 98 ? -8.147 4.763 6.562 1.00 98.75 98 PHE A O 1
ATOM 690 N N . GLY A 1 99 ? -9.331 4.578 4.665 1.00 98.25 99 GLY A N 1
ATOM 691 C CA . GLY A 1 99 ? -10.635 4.769 5.292 1.00 98.25 99 GLY A CA 1
ATOM 692 C C . GLY A 1 99 ? -10.969 3.643 6.276 1.00 98.25 99 GLY A C 1
ATOM 693 O O . GLY A 1 99 ? -10.615 2.482 6.070 1.00 98.25 99 GLY A O 1
ATOM 694 N N . THR A 1 100 ? -11.657 3.981 7.363 1.00 97.69 100 THR A N 1
ATOM 695 C CA . THR A 1 100 ? -11.972 3.034 8.435 1.00 97.69 100 THR A CA 1
ATOM 696 C C . THR A 1 100 ? -13.293 2.311 8.186 1.00 97.69 100 THR A C 1
ATOM 698 O O . THR A 1 100 ? -14.335 2.930 7.990 1.00 97.69 100 THR A O 1
ATOM 701 N N . GLN A 1 101 ? -13.266 0.979 8.225 1.00 97.12 101 GLN A N 1
ATOM 702 C CA . GLN A 1 101 ? -14.452 0.127 8.127 1.00 97.12 101 GLN A CA 1
ATOM 703 C C .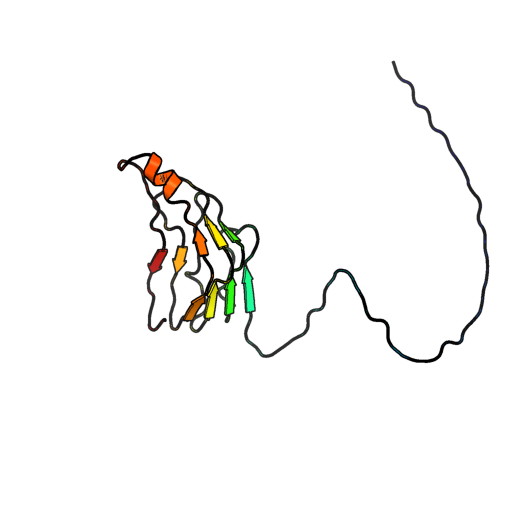 GLN A 1 101 ? -14.166 -1.219 8.785 1.00 97.12 101 GLN A C 1
ATOM 705 O O . GLN A 1 101 ? -13.058 -1.730 8.701 1.00 97.12 101 GLN A O 1
ATOM 710 N N . LYS A 1 102 ? -15.162 -1.827 9.434 1.00 96.19 102 LYS A N 1
ATOM 711 C CA . LYS A 1 102 ? -15.051 -3.213 9.913 1.00 96.19 102 LYS A CA 1
ATOM 712 C C . LYS A 1 102 ? -15.151 -4.155 8.715 1.00 96.19 102 LYS A C 1
ATOM 714 O O . LYS A 1 102 ? -16.228 -4.282 8.140 1.00 96.19 102 LYS A O 1
ATOM 719 N N . TRP A 1 103 ? -14.047 -4.789 8.339 1.00 95.06 103 TRP A N 1
ATOM 720 C CA . TRP A 1 103 ? -13.976 -5.690 7.187 1.00 95.06 103 TRP A CA 1
ATOM 721 C C . TRP A 1 103 ? -12.771 -6.632 7.293 1.00 95.06 103 TRP A C 1
ATOM 723 O O . TRP A 1 103 ? -11.909 -6.440 8.154 1.00 95.06 103 TRP A O 1
ATOM 733 N N . ALA A 1 104 ? -12.768 -7.686 6.475 1.00 93.44 104 ALA A N 1
ATOM 734 C CA . ALA A 1 104 ? -11.801 -8.784 6.558 1.00 93.44 104 ALA A CA 1
ATOM 735 C C . ALA A 1 104 ? -10.647 -8.677 5.546 1.00 93.44 104 ALA A C 1
ATOM 737 O O . ALA A 1 104 ? -9.590 -9.283 5.746 1.00 93.44 104 ALA A O 1
ATOM 738 N N . ASP A 1 105 ? -10.842 -7.916 4.472 1.00 96.88 105 ASP A N 1
ATOM 739 C CA . ASP A 1 105 ? -9.850 -7.770 3.413 1.00 96.88 105 ASP A CA 1
ATOM 740 C C . ASP A 1 105 ? -8.677 -6.885 3.851 1.00 96.88 105 ASP A C 1
ATOM 742 O O . ASP A 1 105 ? -8.790 -6.100 4.799 1.00 96.88 105 ASP A O 1
ATOM 746 N N . PRO A 1 106 ? -7.499 -7.044 3.223 1.00 98.19 106 PRO A N 1
ATOM 747 C CA . PRO A 1 106 ? -6.334 -6.271 3.604 1.00 98.19 106 PRO A CA 1
ATOM 748 C C . PRO A 1 106 ? -6.428 -4.816 3.129 1.00 98.19 106 PRO A C 1
ATOM 750 O O . PRO A 1 106 ? -7.047 -4.520 2.106 1.00 98.19 106 PRO A O 1
ATOM 753 N N . LEU A 1 107 ? -5.735 -3.910 3.823 1.00 98.56 107 LEU A N 1
ATOM 754 C CA . LEU A 1 107 ? -5.591 -2.524 3.367 1.00 98.56 107 LEU A CA 1
ATOM 755 C C . LEU A 1 107 ? -4.713 -2.444 2.110 1.00 98.56 107 LEU A C 1
ATOM 757 O O . LEU A 1 107 ? -5.070 -1.760 1.153 1.00 98.56 107 LEU A O 1
ATOM 761 N N . VAL A 1 108 ? -3.596 -3.177 2.092 1.00 98.62 108 VAL A N 1
ATOM 762 C CA . VAL A 1 108 ? -2.703 -3.303 0.930 1.00 98.62 108 VAL A CA 1
ATOM 763 C C . VAL A 1 108 ? -2.556 -4.765 0.537 1.0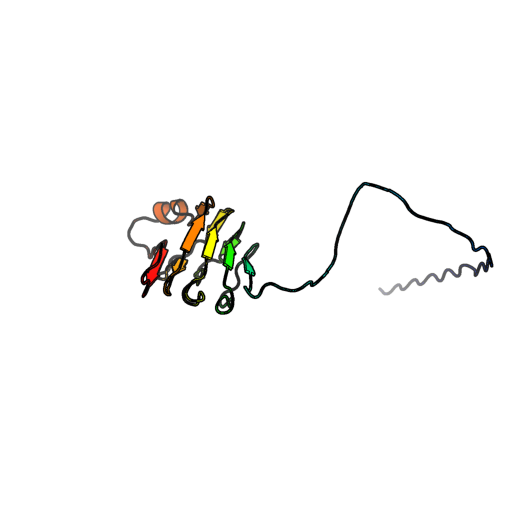0 98.62 108 VAL A C 1
ATOM 765 O O . VAL A 1 108 ? -2.273 -5.613 1.387 1.00 98.62 108 VAL A O 1
ATOM 768 N N . LEU A 1 109 ? -2.698 -5.052 -0.755 1.00 98.56 109 LEU A N 1
ATOM 769 C CA . LEU A 1 109 ? -2.400 -6.357 -1.334 1.00 98.56 109 LEU A CA 1
ATOM 770 C C . LEU A 1 109 ? -1.234 -6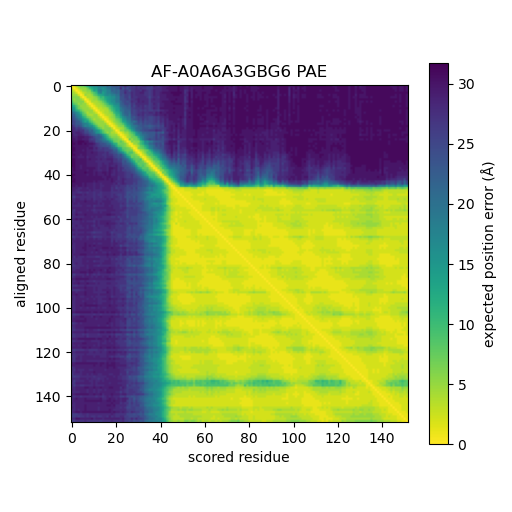.221 -2.309 1.00 98.56 109 LEU A C 1
ATOM 772 O O . LEU A 1 109 ? -1.335 -5.496 -3.291 1.00 98.56 109 LEU A O 1
ATOM 776 N N . LEU A 1 110 ? -0.146 -6.942 -2.056 1.00 98.38 110 LEU A N 1
ATOM 777 C CA . LEU A 1 110 ? 1.005 -7.020 -2.950 1.00 98.38 110 LEU A CA 1
ATOM 778 C C . LEU A 1 110 ? 1.181 -8.449 -3.453 1.00 98.38 110 LEU A C 1
ATOM 780 O O . LEU A 1 110 ? 1.114 -9.405 -2.679 1.00 98.38 110 LEU A O 1
ATOM 784 N N . GLY A 1 111 ? 1.466 -8.576 -4.742 1.00 96.88 111 GLY A N 1
ATOM 785 C CA . GLY A 1 111 ? 1.721 -9.844 -5.409 1.00 96.88 111 GLY A CA 1
ATOM 786 C C . GLY A 1 111 ? 2.543 -9.638 -6.673 1.00 96.88 111 GLY A C 1
ATOM 787 O O . GLY A 1 111 ? 2.587 -8.532 -7.206 1.00 96.88 111 GLY A O 1
ATOM 788 N N . GLY A 1 112 ? 3.220 -10.698 -7.114 1.00 95.75 112 GLY A N 1
ATOM 789 C CA . GLY A 1 112 ? 4.106 -10.673 -8.277 1.00 95.75 112 GLY A CA 1
ATOM 790 C C . GLY A 1 112 ? 5.548 -11.056 -7.948 1.00 95.75 112 GLY A C 1
ATOM 791 O O . GLY A 1 112 ? 5.887 -11.424 -6.824 1.00 95.75 112 GLY A O 1
ATOM 792 N N . SER A 1 113 ? 6.416 -10.983 -8.953 1.00 97.56 113 SER A N 1
ATOM 793 C CA . SER A 1 113 ? 7.796 -11.463 -8.869 1.00 97.56 113 SER A CA 1
ATOM 794 C C . SER A 1 113 ? 8.822 -10.390 -9.203 1.00 97.56 113 SER A C 1
ATOM 796 O O . SER A 1 113 ? 8.565 -9.517 -10.033 1.00 97.56 113 SER A O 1
ATOM 798 N N . ASN A 1 114 ? 10.017 -10.501 -8.621 1.00 97.81 114 ASN A N 1
ATOM 799 C CA . ASN A 1 114 ? 11.137 -9.589 -8.870 1.00 97.81 114 ASN A CA 1
ATOM 800 C C . ASN A 1 114 ? 10.767 -8.122 -8.608 1.00 97.81 114 ASN A C 1
ATOM 802 O O . ASN A 1 114 ? 11.205 -7.223 -9.321 1.00 97.81 114 ASN A O 1
ATOM 806 N N . LEU A 1 115 ? 9.893 -7.880 -7.635 1.00 98.19 115 LEU A N 1
ATOM 807 C CA . LEU A 1 115 ? 9.468 -6.532 -7.285 1.00 98.19 115 LEU A CA 1
ATOM 808 C C . LEU A 1 115 ? 10.517 -5.883 -6.386 1.00 98.19 115 LEU A C 1
ATOM 810 O O . LEU A 1 115 ? 11.131 -6.559 -5.565 1.00 98.19 115 LEU A O 1
ATOM 814 N N . SER A 1 116 ? 10.675 -4.568 -6.504 1.00 98.25 116 SER A N 1
ATOM 815 C CA . SER A 1 116 ? 11.388 -3.765 -5.509 1.00 98.25 116 SER A CA 1
ATOM 816 C C . SER A 1 116 ? 10.407 -2.794 -4.875 1.00 98.25 116 SER A C 1
ATOM 818 O O . SER A 1 116 ? 9.952 -1.856 -5.531 1.00 98.25 116 SER A O 1
ATOM 820 N N . VAL A 1 117 ? 10.048 -3.028 -3.617 1.00 98.00 117 VAL A N 1
ATOM 821 C CA . VAL A 1 117 ? 9.131 -2.181 -2.857 1.00 98.00 117 VAL A CA 1
ATOM 822 C C . VAL A 1 117 ? 9.926 -1.382 -1.842 1.00 98.00 117 VAL A C 1
ATOM 824 O O . VAL A 1 117 ? 10.514 -1.913 -0.910 1.00 98.00 117 VAL A O 1
ATOM 827 N N . LYS A 1 118 ? 9.943 -0.066 -2.016 1.00 98.25 118 LYS A N 1
ATOM 828 C CA . LYS A 1 118 ? 10.728 0.843 -1.180 1.00 98.25 118 LYS A CA 1
ATOM 829 C C . LYS A 1 118 ? 9.959 2.116 -0.885 1.00 98.25 118 LYS A C 1
ATOM 831 O O . LYS A 1 118 ? 8.903 2.377 -1.455 1.00 98.25 118 LYS A O 1
ATOM 836 N N . GLY A 1 119 ? 10.492 2.945 -0.003 1.00 97.38 119 GLY A N 1
ATOM 837 C CA . GLY A 1 119 ? 9.894 4.242 0.257 1.00 97.38 119 GLY A CA 1
ATOM 838 C C . GLY A 1 119 ? 10.285 4.829 1.596 1.00 97.38 119 GLY A C 1
ATOM 839 O O . GLY A 1 119 ? 10.681 4.114 2.509 1.00 97.38 119 GLY A O 1
ATOM 840 N N . SER A 1 120 ? 10.139 6.145 1.691 1.00 96.19 120 SER A N 1
ATOM 841 C CA . SER A 1 120 ? 10.160 6.898 2.948 1.00 96.19 120 SER A CA 1
ATOM 842 C C . SER A 1 120 ? 8.754 7.329 3.379 1.00 96.19 120 SER A C 1
ATOM 844 O O . SER A 1 120 ? 8.612 8.065 4.351 1.00 96.19 120 SER A O 1
ATOM 846 N N . GLY A 1 121 ? 7.727 6.946 2.612 1.00 97.31 121 GLY A N 1
ATOM 847 C CA . GLY A 1 121 ? 6.338 7.304 2.863 1.00 97.31 121 GLY A CA 1
ATOM 848 C C . GLY A 1 121 ? 5.732 6.594 4.074 1.00 97.31 121 GLY A C 1
ATOM 849 O O . GLY A 1 121 ? 6.229 5.571 4.544 1.00 97.31 121 GLY A O 1
ATOM 850 N N . THR A 1 122 ? 4.607 7.130 4.538 1.00 98.38 122 THR A N 1
ATOM 851 C CA . THR A 1 122 ? 3.830 6.592 5.659 1.00 98.38 122 THR A CA 1
ATOM 852 C C . THR A 1 122 ? 2.604 5.864 5.134 1.00 98.38 122 THR A C 1
ATOM 854 O O . THR A 1 122 ? 1.855 6.400 4.321 1.00 98.38 122 THR A O 1
ATOM 857 N N . LEU A 1 123 ? 2.348 4.664 5.646 1.00 98.50 123 LEU A N 1
ATOM 858 C CA . LEU A 1 123 ? 1.074 3.976 5.467 1.00 98.50 123 LEU A CA 1
ATOM 859 C C . LEU A 1 123 ? 0.252 4.167 6.748 1.00 98.50 123 LEU A C 1
ATOM 861 O O . LEU A 1 123 ? 0.588 3.623 7.797 1.00 98.50 123 LEU A O 1
ATOM 865 N N . ASP A 1 124 ? -0.808 4.965 6.679 1.00 98.56 124 ASP A N 1
ATOM 866 C CA . ASP A 1 124 ? -1.680 5.288 7.806 1.00 98.56 124 ASP A CA 1
ATOM 867 C C . ASP A 1 124 ? -2.996 4.504 7.732 1.00 98.56 124 ASP A C 1
ATOM 869 O O . ASP A 1 124 ? -3.974 4.912 7.101 1.00 98.56 124 ASP A O 1
ATOM 873 N N . GLY A 1 125 ? -3.022 3.353 8.404 1.00 98.00 125 GLY A N 1
ATOM 8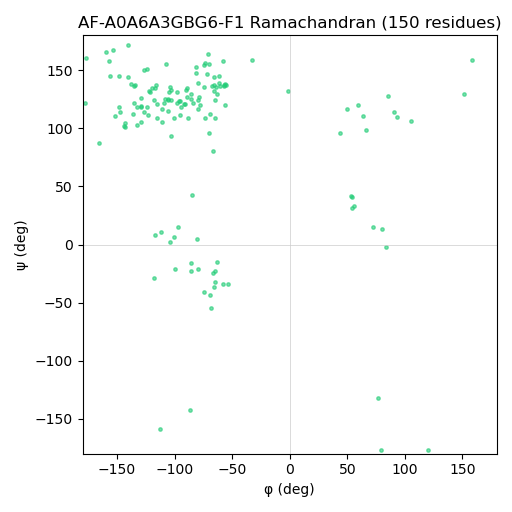74 C CA . GLY A 1 125 ? -4.205 2.490 8.497 1.00 98.00 125 GLY A CA 1
ATOM 875 C C . GLY A 1 125 ? -5.241 2.922 9.534 1.00 98.00 125 GLY A C 1
ATOM 876 O O . GLY A 1 125 ? -6.188 2.174 9.770 1.00 98.00 125 GLY A O 1
ATOM 877 N N . GLN A 1 126 ? -5.058 4.068 10.200 1.00 98.00 126 GLN A N 1
ATOM 878 C CA . GLN A 1 126 ? -5.980 4.587 11.215 1.00 98.00 126 GLN A CA 1
ATOM 879 C C . GLN A 1 126 ? -6.300 3.589 12.352 1.00 98.00 126 GLN A C 1
ATOM 881 O O . GLN A 1 126 ? -7.431 3.491 12.838 1.00 98.00 126 GLN A O 1
ATOM 886 N N . GLY A 1 127 ? -5.284 2.852 12.822 1.00 96.50 127 GLY A N 1
ATOM 887 C CA . GLY A 1 127 ? -5.410 1.781 13.827 1.00 96.50 127 GLY A CA 1
ATOM 888 C C . GLY A 1 127 ? -6.115 2.194 15.128 1.00 96.50 127 GLY A C 1
ATOM 889 O O . GLY A 1 127 ? -6.895 1.421 15.689 1.00 96.50 127 GLY A O 1
ATOM 890 N N . ALA A 1 128 ? -5.929 3.444 15.564 1.00 97.25 128 ALA A N 1
ATOM 891 C CA . ALA A 1 128 ? -6.564 3.988 16.764 1.00 97.25 128 ALA A CA 1
ATOM 892 C C . ALA A 1 128 ? -8.102 3.924 16.723 1.00 97.25 128 ALA A C 1
ATOM 894 O O . ALA A 1 128 ? -8.736 3.696 17.755 1.00 97.25 128 ALA A O 1
ATOM 895 N N . TRP A 1 129 ? -8.714 4.081 15.543 1.00 97.38 129 TRP A N 1
ATOM 896 C CA . TRP A 1 129 ? -10.167 3.974 15.379 1.00 97.38 129 TRP A CA 1
ATOM 897 C C . TRP A 1 129 ? -10.675 2.552 15.655 1.00 97.38 129 TRP A C 1
ATOM 899 O O . TRP A 1 129 ? -11.734 2.383 16.261 1.00 97.38 129 TRP A O 1
ATOM 909 N N . TYR A 1 130 ? -9.903 1.531 15.264 1.00 96.19 130 TYR A N 1
ATOM 910 C CA . TYR A 1 130 ? -10.232 0.121 15.492 1.00 96.19 130 TYR A CA 1
ATOM 911 C C . TYR A 1 130 ? -10.020 -0.292 16.950 1.00 96.19 130 TYR A C 1
ATOM 913 O O . TYR A 1 130 ? -10.843 -1.009 17.516 1.00 96.19 130 TYR A O 1
ATOM 921 N N . TRP A 1 131 ? -8.937 0.163 17.587 1.00 94.81 131 TRP A N 1
ATOM 922 C CA . TRP A 1 131 ? -8.630 -0.208 18.973 1.00 94.81 131 TRP A CA 1
ATOM 923 C C . TRP A 1 131 ? -9.663 0.312 19.974 1.00 94.81 131 TRP A C 1
ATOM 925 O O . TRP A 1 131 ? -9.984 -0.392 20.929 1.00 94.81 131 TRP A O 1
ATOM 935 N N . LYS A 1 132 ? -10.262 1.479 19.708 1.00 96.44 132 LYS A N 1
ATOM 936 C CA . LYS A 1 132 ? -11.364 2.034 20.515 1.00 96.44 132 LYS A CA 1
ATOM 937 C C . LYS A 1 132 ? -12.637 1.180 20.508 1.00 96.44 132 LYS A C 1
ATOM 939 O O . LYS A 1 132 ? -13.504 1.393 21.345 1.00 96.44 132 LYS A O 1
ATOM 944 N N . GLN A 1 133 ? -12.765 0.229 19.586 1.00 94.88 133 GLN A N 1
ATOM 945 C CA . GLN A 1 133 ? -13.973 -0.586 19.421 1.00 94.88 133 GLN A CA 1
ATOM 946 C C . GLN A 1 133 ? -13.869 -1.981 20.049 1.00 94.88 133 GLN A C 1
ATOM 948 O O . GLN A 1 133 ? -14.776 -2.795 19.888 1.00 94.88 133 GLN A O 1
ATOM 953 N N . GLY A 1 134 ? -12.783 -2.265 20.775 1.00 92.88 134 GLY A N 1
ATOM 954 C CA . GLY A 1 134 ? -12.576 -3.550 21.443 1.00 92.88 134 GLY A CA 1
ATOM 955 C C . GLY A 1 134 ? -12.085 -4.656 20.504 1.00 92.88 134 GLY A C 1
ATOM 956 O O . GLY A 1 134 ? -11.767 -4.414 19.339 1.00 92.88 134 GLY A O 1
ATOM 957 N N . GLN A 1 135 ? -11.942 -5.876 21.029 1.00 89.94 135 GLN A N 1
ATOM 958 C CA . GLN A 1 135 ? -11.334 -7.010 20.310 1.00 89.94 135 GLN A CA 1
ATOM 959 C C . GLN A 1 135 ? -12.322 -7.785 19.425 1.00 89.94 135 GLN A C 1
ATOM 961 O O . GLN A 1 135 ? -11.900 -8.390 18.445 1.00 89.94 135 GLN A O 1
ATOM 966 N N . SER A 1 136 ? -13.624 -7.718 19.711 1.00 93.31 136 SER A N 1
ATOM 967 C CA . SER A 1 136 ? -14.673 -8.467 19.000 1.00 93.31 136 SER A CA 1
ATOM 968 C C . SER A 1 136 ? -15.161 -7.767 17.724 1.00 93.31 136 SER A C 1
ATOM 970 O O . SER A 1 136 ? -16.362 -7.688 17.469 1.00 93.31 136 SER A O 1
ATOM 972 N N . ILE A 1 137 ? -14.240 -7.219 16.928 1.00 94.56 137 ILE A N 1
ATOM 973 C CA . ILE A 1 137 ? -14.549 -6.590 15.638 1.00 94.56 137 ILE A CA 1
ATOM 974 C C . ILE A 1 137 ? -13.694 -7.180 14.520 1.00 94.56 137 ILE A C 1
ATOM 976 O O . ILE A 1 137 ? -12.540 -7.549 14.736 1.00 94.56 137 ILE A O 1
ATOM 980 N N . ALA A 1 138 ? -14.235 -7.196 13.301 1.00 94.19 138 ALA A N 1
ATOM 981 C CA . ALA A 1 138 ? -13.426 -7.432 12.113 1.00 94.19 138 ALA A CA 1
ATOM 982 C C . ALA A 1 138 ? -12.428 -6.277 11.940 1.00 94.19 138 ALA A C 1
ATOM 984 O O . ALA A 1 138 ? -12.822 -5.105 11.905 1.00 94.19 138 ALA A O 1
ATOM 985 N N . ARG A 1 139 ? -11.139 -6.617 11.859 1.00 95.31 139 ARG A N 1
ATOM 986 C CA . ARG A 1 139 ? -10.045 -5.678 11.607 1.00 95.31 139 ARG A CA 1
ATOM 987 C C . ARG A 1 139 ? -9.321 -6.114 10.336 1.00 95.31 139 ARG A C 1
ATOM 989 O O . ARG A 1 139 ? -8.956 -7.289 10.252 1.00 95.31 139 ARG A O 1
ATOM 996 N N . PRO A 1 140 ? -9.078 -5.198 9.390 1.00 97.12 140 PRO A N 1
ATOM 997 C CA . PRO A 1 140 ? -8.346 -5.545 8.189 1.00 97.12 140 PRO A CA 1
ATOM 998 C C . PRO A 1 140 ? -6.903 -5.904 8.524 1.00 97.12 140 PRO A C 1
ATOM 1000 O O . PRO A 1 140 ? -6.268 -5.291 9.388 1.00 97.12 140 PRO A O 1
ATOM 1003 N N . VAL A 1 141 ? -6.365 -6.877 7.796 1.00 97.62 141 VAL A N 1
ATOM 1004 C CA . VAL A 1 141 ? -4.917 -7.098 7.757 1.00 97.62 141 VAL A CA 1
ATOM 1005 C C . VAL A 1 141 ? -4.267 -5.865 7.130 1.00 97.62 141 VAL A C 1
ATOM 1007 O O . VAL A 1 141 ? -4.744 -5.352 6.124 1.00 97.62 141 VAL A O 1
ATOM 1010 N N . PHE A 1 142 ? -3.174 -5.369 7.706 1.00 97.81 142 PHE A N 1
ATOM 1011 C CA . PHE A 1 142 ? -2.566 -4.132 7.213 1.00 97.81 142 PHE A CA 1
ATOM 1012 C C . PHE A 1 142 ? -1.944 -4.309 5.819 1.00 97.81 142 PHE A C 1
ATOM 1014 O O . PHE A 1 142 ? -2.298 -3.613 4.874 1.00 97.81 142 PHE A O 1
ATOM 1021 N N . PHE A 1 143 ? -1.048 -5.282 5.673 1.00 97.94 143 PHE A N 1
ATOM 1022 C CA . PHE A 1 143 ? -0.348 -5.550 4.422 1.00 97.94 143 PHE A CA 1
ATOM 1023 C C 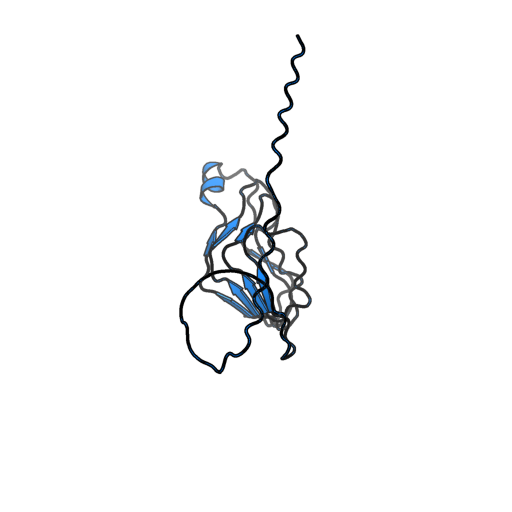. PHE A 1 143 ? -0.354 -7.052 4.173 1.00 97.94 143 PHE A C 1
ATOM 1025 O O . PHE A 1 143 ? 0.114 -7.823 5.011 1.00 97.94 143 PHE A O 1
ATOM 1032 N N . ARG A 1 144 ? -0.900 -7.481 3.035 1.00 98.19 144 ARG A N 1
ATOM 1033 C CA . ARG A 1 144 ? -0.909 -8.883 2.623 1.00 98.19 144 ARG A CA 1
ATOM 1034 C C . ARG A 1 144 ? 0.055 -9.079 1.463 1.00 98.19 144 ARG A C 1
ATOM 1036 O O . ARG A 1 144 ? -0.079 -8.433 0.429 1.00 98.19 144 ARG A O 1
ATOM 1043 N N . LEU A 1 145 ? 0.981 -10.015 1.639 1.00 97.75 145 LEU A N 1
ATOM 1044 C CA . LEU A 1 145 ? 1.827 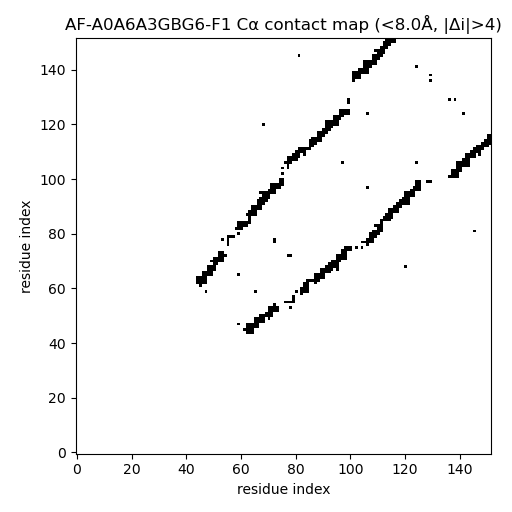-10.539 0.573 1.00 97.75 145 LEU A CA 1
ATOM 1045 C C . LEU A 1 145 ? 1.184 -11.819 0.037 1.00 97.75 145 LEU A C 1
ATOM 1047 O O . LEU A 1 145 ? 0.918 -12.742 0.807 1.00 97.75 145 LEU A O 1
ATOM 1051 N N . GLN A 1 146 ? 0.914 -11.875 -1.264 1.00 95.50 146 GLN A N 1
ATOM 1052 C CA . GLN A 1 146 ? 0.324 -13.035 -1.922 1.00 95.50 146 GLN A CA 1
ATOM 1053 C C . GLN A 1 146 ? 1.156 -13.412 -3.144 1.00 95.50 146 GLN A C 1
ATOM 1055 O O . GLN A 1 146 ? 1.282 -12.623 -4.074 1.00 95.50 146 GLN A O 1
ATOM 1060 N N . ASN A 1 147 ? 1.698 -14.634 -3.155 1.00 95.31 147 ASN A N 1
ATOM 1061 C CA . ASN A 1 147 ? 2.507 -15.150 -4.265 1.00 95.31 147 ASN A CA 1
ATOM 1062 C C . ASN A 1 147 ? 3.671 -14.211 -4.644 1.00 95.31 147 ASN A C 1
ATOM 1064 O O . ASN A 1 147 ? 3.926 -13.970 -5.822 1.00 95.31 147 ASN A O 1
ATOM 1068 N N . VAL A 1 148 ? 4.346 -13.648 -3.636 1.00 97.31 148 VAL A N 1
ATOM 1069 C CA . VAL A 1 148 ? 5.512 -12.779 -3.835 1.00 97.31 148 VAL A CA 1
ATOM 1070 C C . VAL A 1 148 ? 6.772 -13.636 -3.938 1.00 97.31 148 VAL A C 1
ATOM 1072 O O . VAL A 1 148 ? 7.043 -14.426 -3.036 1.00 97.31 148 VAL A O 1
ATOM 1075 N N . ALA A 1 149 ? 7.544 -13.481 -5.017 1.00 97.44 149 ALA A N 1
ATOM 1076 C CA . ALA A 1 149 ? 8.751 -14.273 -5.267 1.00 97.44 149 ALA A CA 1
ATOM 1077 C C . ALA A 1 149 ? 9.929 -13.408 -5.732 1.00 97.44 149 ALA A C 1
ATOM 1079 O O . ALA A 1 149 ? 9.770 -12.555 -6.602 1.00 97.44 149 ALA A O 1
ATOM 1080 N N . SER A 1 150 ? 11.123 -13.660 -5.189 1.00 97.50 150 SER A N 1
ATOM 1081 C CA . SER A 1 150 ? 12.364 -12.960 -5.570 1.00 97.50 150 SER A CA 1
ATOM 1082 C C . SER A 1 150 ? 12.279 -11.428 -5.477 1.00 97.50 150 SER A C 1
ATOM 1084 O O . SER A 1 150 ? 12.902 -10.726 -6.266 1.00 97.50 150 SER A O 1
ATOM 1086 N N . SER A 1 151 ? 11.483 -10.913 -4.540 1.00 97.06 151 SER A N 1
ATOM 1087 C CA . SER A 1 151 ? 11.234 -9.478 -4.357 1.00 97.06 151 SER A CA 1
ATOM 1088 C C . SER A 1 151 ? 11.928 -8.946 -3.103 1.00 97.06 151 SER A C 1
ATOM 1090 O O . SER A 1 151 ? 12.172 -9.714 -2.169 1.00 97.06 151 SER A O 1
ATOM 1092 N N . THR A 1 152 ? 12.213 -7.643 -3.081 1.00 93.69 152 THR A N 1
ATOM 1093 C CA . THR A 1 152 ? 12.846 -6.925 -1.962 1.00 93.69 152 THR A CA 1
ATOM 1094 C C . THR A 1 152 ? 12.052 -5.716 -1.509 1.00 93.69 152 THR A C 1
ATOM 1096 O O . THR A 1 152 ? 11.339 -5.117 -2.349 1.00 93.69 152 THR A O 1
#

Foldseek 3Di:
DDDDDDDDDDDDDDDDDDDDDDDDDDDDDDDDDDDDDDDDDDDPAAEAEDEDEDDAPPDQLRHLEYEYAHYEYEEPGAQEQQNHHANHEYEYEEEYEYHDDQDAEENYEHHHENYEYYYPYHYHDVVVVVVVVPDPTRDHHHYDYDHYYHYD

Mean predicted aligned error: 14.04 Å

Nearest PDB structures (foldseek):
  1nhc-assembly6_F  TM=9.042E-01  e=1.196E-05  Aspergillus niger
  6kve-assembly1_A  TM=8.752E-01  e=7.522E-05  Evansstolkia leycettana
  7e56-assembly1_A  TM=8.665E-01  e=8.408E-05  Evansstolkia leycettana
  1czf-assembly1_A  TM=8.543E-01  e=8.890E-05  Aspergillus niger
  6kvh-assembly1_A  TM=8.201E-01  e=9.938E-05  Evansstolkia leycettana

Organism: NCBI:txid53985

InterPro domains:
  IPR000743 Glycoside hydrolase, family 28 [PF00295] (63-145)
  IPR011050 Pectin lyase fold/virulence factor [SSF51126] (62-150)
  IPR012334 Pectin lyase fold [G3DSA:2.160.20.10] (42-152)
  IPR050434 Glycosyl hydrolase family 28, fungi [PTHR31884] (1-152)